Protein AF-A0AAD6UXJ3-F1 (afdb_monomer_lite)

Sequence (107 aa):
MAKKIITEQICEVETQTVVFQQYYASLGGFSHDLTRSSGRSAGYDNSIVSHYGDFYNSDGSLSTYDYGFSGSDIGSSYYVPSSNWDESTSPSSVSSAYQASQAASYY

Radius of gyration: 17.16 Å; chains: 1; bounding box: 41×33×38 Å

Foldseek 3Di:
DLVQCLVPVDDDPVVSVVSVVVVVVVVVVLLCLQLCNVVHHDWAQPLVVVCVVVQADPVRDGDPDDSPDDPVCGCVRTDHDPPPDDPVPCNVVVVVVVVVVVVVVVD

Secondary structure (DSSP, 8-state):
-HHHHHHHH---HHHHHHHHHHHHHHHHHHHHHHTTTTS----EEHHHHTTGGGGB-TTSPBP----S--GGGTTTTEE--SSS--TTTHHHHHHHHHHHHHHHTT-

pLDDT: mean 90.43, std 6.07, range [47.44, 97.56]

Organism: NCBI:txid153505

Structure (mmCIF, N/CA/C/O backbone):
data_AF-A0AAD6UXJ3-F1
#
_entry.id   AF-A0AAD6UXJ3-F1
#
loop_
_atom_site.group_PDB
_atom_site.id
_atom_site.type_symbol
_atom_site.label_atom_id
_atom_site.label_alt_id
_atom_site.label_comp_id
_atom_site.label_asym_id
_atom_site.label_entity_id
_atom_site.label_seq_id
_atom_site.pdbx_PDB_ins_code
_atom_site.Cartn_x
_atom_site.Cartn_y
_atom_site.Cartn_z
_atom_site.occupancy
_atom_site.B_iso_or_equiv
_atom_site.auth_seq_id
_atom_site.auth_comp_id
_atom_site.auth_asym_id
_atom_site.auth_atom_id
_atom_site.pdbx_PDB_model_num
ATOM 1 N N . MET A 1 1 ? -9.313 2.013 2.411 1.00 81.56 1 MET A N 1
ATOM 2 C CA . MET A 1 1 ? -9.270 1.281 3.693 1.00 81.56 1 MET A CA 1
ATOM 3 C C . MET A 1 1 ? -8.687 2.132 4.819 1.00 81.56 1 MET A C 1
ATOM 5 O O . MET A 1 1 ? -9.453 2.475 5.704 1.00 81.56 1 MET A O 1
ATOM 9 N N . ALA A 1 2 ? -7.420 2.567 4.747 1.00 87.75 2 ALA A N 1
ATOM 10 C CA . ALA A 1 2 ? -6.776 3.366 5.806 1.00 87.75 2 ALA A CA 1
ATOM 11 C C . ALA A 1 2 ? -7.611 4.566 6.295 1.00 87.75 2 ALA A C 1
ATOM 13 O O . ALA A 1 2 ? -7.816 4.703 7.491 1.00 87.75 2 ALA A O 1
A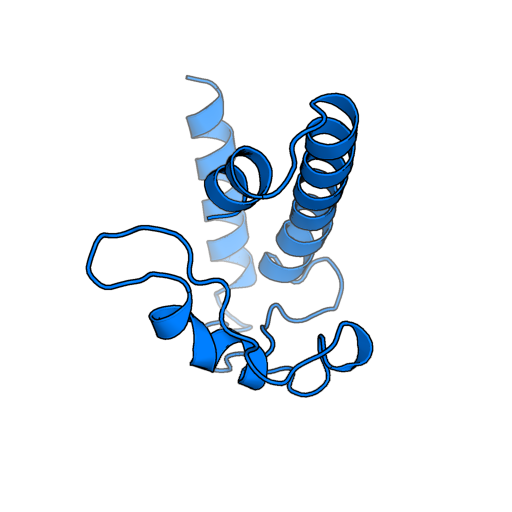TOM 14 N N . LYS A 1 3 ? -8.177 5.369 5.377 1.00 90.56 3 LYS A N 1
ATOM 15 C CA . LYS A 1 3 ? -9.067 6.493 5.733 1.00 90.56 3 LYS A CA 1
ATOM 16 C C . LYS A 1 3 ? -10.225 6.062 6.641 1.00 90.56 3 LYS A C 1
ATOM 18 O O . LYS A 1 3 ? -10.390 6.650 7.692 1.00 90.56 3 LYS A O 1
ATOM 23 N N . LYS A 1 4 ? -10.958 5.009 6.257 1.00 88.62 4 LYS A N 1
ATOM 24 C CA . LYS A 1 4 ? -12.110 4.486 7.006 1.00 88.62 4 LYS A CA 1
ATOM 25 C C . LYS A 1 4 ? -11.703 3.973 8.391 1.00 88.62 4 LYS A C 1
ATOM 27 O O . LYS A 1 4 ? -12.328 4.338 9.372 1.00 88.62 4 LYS A O 1
ATOM 32 N N . ILE A 1 5 ? -10.619 3.193 8.469 1.00 88.69 5 ILE A N 1
ATOM 33 C CA . ILE A 1 5 ? -10.083 2.687 9.745 1.00 88.69 5 ILE A CA 1
ATOM 34 C C . ILE A 1 5 ? -9.706 3.851 10.663 1.00 88.69 5 ILE A C 1
ATOM 36 O O . ILE A 1 5 ? -10.163 3.904 11.795 1.00 88.69 5 ILE A O 1
ATOM 40 N N . ILE A 1 6 ? -8.920 4.808 10.165 1.00 92.19 6 ILE A N 1
ATOM 41 C CA . ILE A 1 6 ? -8.462 5.955 10.958 1.00 92.19 6 ILE A CA 1
ATOM 42 C C . ILE A 1 6 ? -9.654 6.772 11.468 1.00 92.19 6 ILE A C 1
ATOM 44 O O . ILE A 1 6 ? -9.687 7.110 12.644 1.00 92.19 6 ILE A O 1
ATOM 48 N N . THR A 1 7 ? -10.643 7.062 10.621 1.00 91.19 7 THR A N 1
ATOM 49 C CA . THR A 1 7 ? -11.782 7.907 11.011 1.00 91.19 7 THR A CA 1
ATOM 50 C C . THR A 1 7 ? -12.804 7.205 11.902 1.00 91.19 7 THR A C 1
ATOM 52 O O . THR A 1 7 ? -13.501 7.884 12.645 1.00 91.19 7 THR A O 1
ATOM 55 N N . GLU A 1 8 ? -12.941 5.879 11.810 1.00 89.31 8 GLU A N 1
ATOM 56 C CA . GLU A 1 8 ? -13.942 5.122 12.580 1.00 89.31 8 GLU A CA 1
ATOM 57 C C . GLU A 1 8 ? -13.386 4.539 13.886 1.00 89.31 8 GLU A C 1
ATOM 59 O O . GLU A 1 8 ? -14.151 4.341 14.823 1.00 89.31 8 GLU A O 1
ATOM 64 N N . GLN A 1 9 ? -12.082 4.248 13.960 1.00 89.50 9 GLN A N 1
ATOM 65 C CA . GLN A 1 9 ? -11.477 3.543 15.102 1.00 89.50 9 GLN A CA 1
ATOM 66 C C . GLN A 1 9 ? -10.737 4.460 16.081 1.00 89.50 9 GLN A C 1
ATOM 68 O O . GLN A 1 9 ? -10.374 4.025 17.170 1.00 89.50 9 GLN A O 1
ATOM 73 N N . ILE A 1 10 ? -10.481 5.714 15.706 1.00 92.62 10 ILE A N 1
ATOM 74 C CA . ILE A 1 10 ? -9.730 6.664 16.528 1.00 92.62 10 ILE A CA 1
ATOM 75 C C . ILE A 1 10 ? -10.629 7.862 16.808 1.00 92.62 10 ILE A C 1
ATOM 77 O O . ILE A 1 10 ? -11.089 8.516 15.877 1.00 92.62 10 ILE A O 1
ATOM 81 N N . CYS A 1 11 ? -10.871 8.167 18.080 1.00 95.00 11 CYS A N 1
ATOM 82 C CA . CYS A 1 11 ? -11.764 9.257 18.471 1.00 95.00 11 CYS A CA 1
ATOM 83 C C . CYS A 1 11 ? -11.083 10.631 18.379 1.00 95.00 11 CYS A C 1
ATOM 85 O O . CYS A 1 11 ? -11.715 11.609 17.983 1.00 95.00 11 CYS A O 1
ATOM 87 N N . GLU A 1 12 ? -9.800 10.718 18.737 1.00 97.50 12 GLU A N 1
ATOM 88 C CA . GLU A 1 12 ? -9.060 11.978 18.797 1.00 97.50 12 GLU A CA 1
ATOM 89 C C . GLU A 1 12 ? -8.488 12.366 17.429 1.00 97.50 12 GLU A C 1
ATOM 91 O O . GLU A 1 12 ? -7.718 11.621 16.814 1.00 97.50 12 GLU A O 1
ATOM 96 N N . VAL A 1 13 ? -8.813 13.573 16.965 1.00 96.75 13 VAL A N 1
ATOM 97 C CA . VAL A 1 13 ? -8.371 14.091 15.659 1.00 96.75 13 VAL A CA 1
ATOM 98 C C . VAL A 1 13 ? -6.851 14.264 15.580 1.00 96.75 13 VAL A C 1
ATOM 100 O O . VAL A 1 13 ? -6.254 14.088 14.514 1.00 96.75 13 VAL A O 1
ATOM 103 N N . GLU A 1 14 ? -6.194 14.545 16.703 1.00 97.56 14 GLU A N 1
ATOM 104 C CA . GLU A 1 14 ? -4.739 14.611 16.817 1.00 97.56 14 GLU A CA 1
ATOM 105 C C . GLU A 1 14 ? -4.116 13.231 16.581 1.00 97.56 14 GLU A C 1
ATOM 107 O O . GLU A 1 14 ? -3.178 13.101 15.791 1.00 97.56 14 GLU A O 1
ATOM 112 N N . THR A 1 15 ? -4.680 12.182 17.188 1.00 97.12 15 THR A N 1
ATOM 113 C CA . THR A 1 15 ? -4.232 10.796 16.991 1.00 97.12 15 THR A CA 1
ATOM 114 C C . THR A 1 15 ? -4.498 10.341 15.558 1.00 97.12 15 THR A C 1
ATOM 116 O O . THR A 1 15 ? -3.609 9.767 14.926 1.00 97.12 15 THR A O 1
ATOM 119 N N . GLN A 1 16 ? -5.668 10.662 14.995 1.00 96.25 16 GLN A N 1
ATOM 120 C CA . GLN A 1 16 ? -5.965 10.409 13.581 1.00 96.25 16 GLN A CA 1
ATOM 121 C C . GLN A 1 16 ? -4.925 11.061 12.666 1.00 96.25 16 GLN A C 1
ATOM 123 O O . GLN A 1 16 ? -4.434 10.424 11.733 1.00 96.25 16 GLN A O 1
ATOM 128 N N . THR A 1 17 ? -4.559 12.314 12.953 1.00 96.31 17 THR A N 1
ATOM 129 C CA . THR A 1 17 ? -3.554 13.063 12.191 1.00 96.31 17 THR A CA 1
ATOM 130 C C . THR A 1 17 ? -2.200 12.370 12.258 1.00 96.31 17 THR A C 1
ATOM 132 O O . THR A 1 17 ? -1.585 12.136 11.219 1.00 96.31 17 THR A O 1
ATOM 135 N N . VAL A 1 18 ? -1.747 11.987 13.452 1.00 96.88 18 VAL A N 1
ATOM 136 C CA .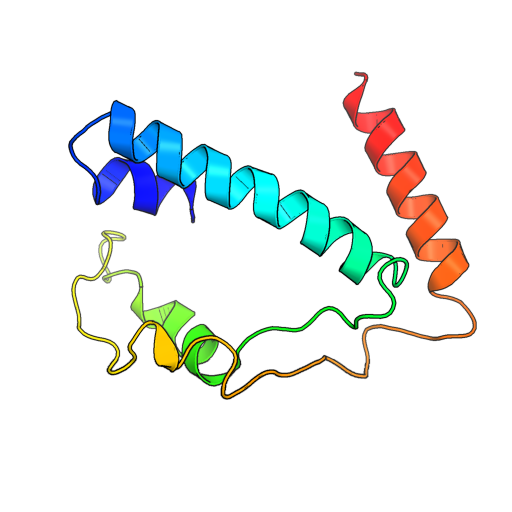 VAL A 1 18 ? -0.471 11.281 13.634 1.00 96.88 18 VAL A CA 1
ATOM 137 C C . VAL A 1 18 ? -0.458 9.959 12.863 1.00 96.88 18 VAL A C 1
ATOM 139 O O . VAL A 1 18 ? 0.467 9.721 12.085 1.00 96.88 18 VAL A O 1
ATOM 142 N N . VAL A 1 19 ? -1.487 9.122 13.018 1.00 94.94 19 VAL A N 1
ATOM 143 C CA . VAL A 1 19 ? -1.566 7.817 12.339 1.00 94.94 19 VAL A CA 1
ATOM 144 C C . VAL A 1 19 ? -1.644 7.989 10.823 1.00 94.94 19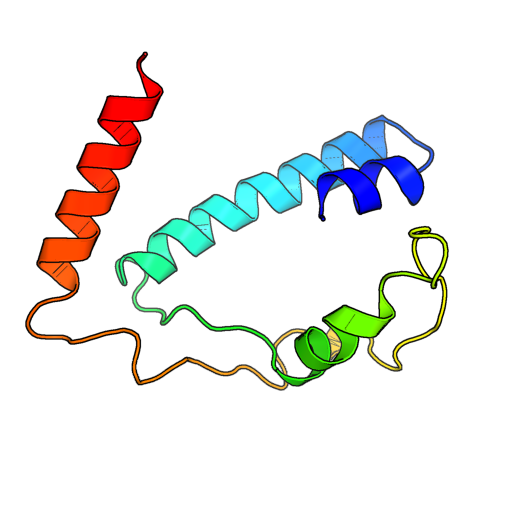 VAL A C 1
ATOM 146 O O . VAL A 1 19 ? -0.962 7.277 10.085 1.00 94.94 19 VAL A O 1
ATOM 149 N N . PHE A 1 20 ? -2.413 8.967 10.338 1.00 95.38 20 PHE A N 1
ATOM 150 C CA . PHE A 1 20 ? -2.487 9.263 8.912 1.00 95.38 20 PHE A CA 1
ATOM 151 C C . PHE A 1 20 ? -1.138 9.708 8.348 1.00 95.38 20 PHE A C 1
ATOM 153 O O . PHE A 1 20 ? -0.744 9.217 7.293 1.00 95.38 20 PHE A O 1
ATOM 160 N N . GLN A 1 21 ? -0.411 10.592 9.037 1.00 95.62 21 GLN A N 1
ATOM 161 C CA . GLN A 1 21 ? 0.904 11.042 8.574 1.00 95.62 21 GLN A CA 1
ATOM 162 C C . GLN A 1 21 ? 1.931 9.907 8.575 1.00 95.62 21 GLN A C 1
ATOM 164 O O . GLN A 1 21 ? 2.717 9.803 7.636 1.00 95.62 21 GLN A O 1
ATOM 169 N N . GLN A 1 22 ? 1.895 9.009 9.564 1.00 92.31 22 GLN A N 1
ATOM 170 C CA . GLN A 1 22 ? 2.751 7.818 9.573 1.00 92.31 22 GLN A CA 1
ATOM 171 C C . GLN A 1 22 ? 2.431 6.871 8.409 1.00 92.31 22 GLN A C 1
ATOM 173 O O . GLN A 1 22 ? 3.343 6.425 7.712 1.00 92.31 22 GLN A O 1
ATOM 178 N N . TYR A 1 23 ? 1.146 6.606 8.153 1.00 92.75 23 TYR A N 1
ATOM 179 C CA . TYR A 1 23 ? 0.713 5.825 6.992 1.00 92.75 23 TYR A CA 1
ATOM 180 C C . TYR A 1 23 ? 1.117 6.500 5.674 1.00 92.75 23 TYR A C 1
ATOM 182 O O . TYR A 1 23 ? 1.635 5.850 4.777 1.00 92.75 23 TYR A O 1
ATOM 190 N N . TYR A 1 24 ? 0.924 7.812 5.548 1.00 93.75 24 TYR A N 1
ATOM 191 C CA . TYR A 1 24 ? 1.293 8.554 4.346 1.00 93.75 24 TYR A CA 1
ATOM 192 C C . TYR A 1 24 ? 2.805 8.514 4.090 1.00 93.75 24 TYR A C 1
ATOM 194 O O . TYR A 1 24 ? 3.234 8.247 2.968 1.00 93.75 24 TYR A O 1
ATOM 202 N N . ALA A 1 25 ? 3.619 8.709 5.129 1.00 91.50 25 ALA A N 1
ATOM 203 C CA . ALA A 1 25 ? 5.071 8.620 5.023 1.00 91.50 25 ALA A CA 1
ATOM 204 C C . ALA A 1 25 ? 5.540 7.214 4.607 1.0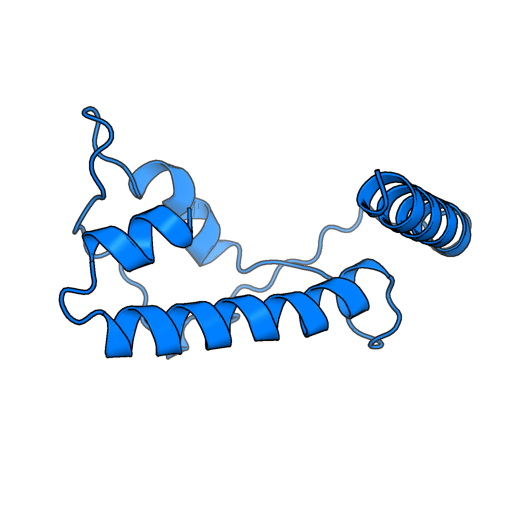0 91.50 25 ALA A C 1
ATOM 206 O O . ALA A 1 25 ? 6.472 7.094 3.808 1.00 91.50 25 ALA A O 1
ATOM 207 N N . SER A 1 26 ? 4.883 6.149 5.085 1.00 88.31 26 SER A N 1
ATOM 208 C CA . SER A 1 26 ? 5.251 4.774 4.719 1.00 88.31 26 SER A CA 1
ATOM 209 C C . SER A 1 26 ? 5.015 4.464 3.234 1.00 88.31 26 SER A C 1
ATOM 211 O O . SER A 1 26 ? 5.777 3.694 2.643 1.00 88.31 26 SER A O 1
ATOM 213 N N . LEU A 1 27 ? 4.049 5.133 2.588 1.00 90.12 27 LEU A N 1
ATOM 214 C CA . LEU A 1 27 ? 3.819 5.014 1.142 1.00 90.12 27 LEU A CA 1
ATOM 215 C C . LEU A 1 27 ? 5.003 5.519 0.306 1.00 90.12 27 LEU A C 1
ATOM 217 O O . LEU A 1 27 ? 5.229 5.008 -0.790 1.00 90.12 27 LEU A O 1
ATOM 221 N N . GLY A 1 28 ? 5.785 6.478 0.813 1.00 86.50 28 GLY A N 1
ATOM 222 C CA . GLY A 1 28 ? 7.001 6.942 0.140 1.00 86.50 28 GLY A CA 1
ATOM 223 C C . GLY A 1 28 ? 8.030 5.820 -0.012 1.00 86.50 28 GLY A C 1
ATOM 224 O O . GLY A 1 28 ? 8.532 5.582 -1.108 1.00 86.50 28 GLY A O 1
ATOM 225 N N . GLY A 1 29 ? 8.275 5.063 1.064 1.00 87.75 29 GLY A N 1
ATOM 226 C CA . GLY A 1 29 ? 9.133 3.874 1.022 1.00 87.75 29 GLY A CA 1
ATOM 227 C C . GLY A 1 29 ? 8.599 2.815 0.056 1.00 87.75 29 GLY A C 1
ATOM 228 O O . GLY A 1 29 ? 9.340 2.316 -0.789 1.00 87.75 29 GLY A O 1
ATOM 229 N N . PHE A 1 30 ? 7.291 2.558 0.103 1.00 90.75 30 PHE A N 1
ATOM 230 C CA . PHE A 1 30 ? 6.646 1.606 -0.799 1.00 90.75 30 PHE A CA 1
ATOM 231 C C . PHE A 1 30 ? 6.775 1.997 -2.281 1.00 90.75 30 PHE A C 1
ATOM 233 O O . PHE A 1 30 ? 7.014 1.135 -3.126 1.00 90.75 30 PHE A O 1
ATOM 240 N N . SER A 1 31 ? 6.698 3.290 -2.616 1.00 89.75 31 SER A N 1
ATOM 241 C CA . SER A 1 31 ? 6.932 3.764 -3.987 1.00 89.75 31 SER A CA 1
ATOM 242 C C . SER A 1 31 ? 8.329 3.399 -4.496 1.00 89.75 31 SER A C 1
ATOM 244 O O . SER A 1 31 ? 8.478 3.072 -5.672 1.00 89.75 31 SER A O 1
ATOM 246 N N . HIS A 1 32 ? 9.350 3.444 -3.637 1.00 90.19 32 HIS A N 1
ATOM 247 C CA . HIS A 1 32 ? 10.710 3.049 -4.010 1.00 90.19 32 HIS A CA 1
ATOM 248 C C . HIS A 1 32 ? 10.854 1.535 -4.196 1.00 90.19 32 HIS A C 1
ATOM 250 O O . HIS A 1 32 ? 11.607 1.101 -5.071 1.00 90.19 32 HIS A O 1
ATOM 256 N N . ASP A 1 33 ? 10.116 0.743 -3.416 1.00 91.62 33 ASP A N 1
ATOM 257 C CA . ASP A 1 33 ? 10.082 -0.718 -3.534 1.00 91.62 33 ASP A CA 1
ATOM 258 C C . ASP A 1 33 ? 9.388 -1.159 -4.834 1.00 91.62 33 ASP A C 1
ATOM 260 O O . ASP A 1 33 ? 9.861 -2.071 -5.514 1.00 91.62 33 ASP A O 1
ATOM 264 N N . LEU A 1 34 ? 8.304 -0.479 -5.231 1.00 90.81 34 LEU A N 1
ATOM 265 C CA . LEU A 1 34 ? 7.603 -0.731 -6.497 1.00 90.81 34 LEU A CA 1
ATOM 266 C C . LEU A 1 34 ? 8.493 -0.492 -7.722 1.00 90.81 34 LEU A C 1
ATOM 268 O O . LEU A 1 34 ? 8.418 -1.242 -8.691 1.00 90.81 34 LEU A O 1
ATOM 272 N N . THR A 1 35 ? 9.353 0.528 -7.681 1.00 90.75 35 THR A N 1
ATOM 273 C CA . THR A 1 35 ? 10.309 0.821 -8.762 1.00 90.75 35 THR A CA 1
ATOM 274 C C . THR A 1 35 ? 11.606 0.013 -8.662 1.00 90.75 35 THR A C 1
ATOM 276 O O . THR A 1 35 ? 12.498 0.208 -9.486 1.00 90.75 35 THR A O 1
ATOM 279 N N . ARG A 1 36 ? 11.743 -0.860 -7.649 1.00 90.00 36 ARG A N 1
ATOM 280 C CA . ARG A 1 36 ? 12.980 -1.584 -7.285 1.00 90.00 36 ARG A CA 1
ATOM 281 C C . ARG A 1 36 ? 14.194 -0.675 -7.027 1.00 90.00 36 ARG A C 1
ATOM 283 O O . ARG A 1 36 ? 15.330 -1.138 -7.013 1.00 90.00 36 ARG A O 1
ATOM 290 N N . SER A 1 37 ? 13.964 0.612 -6.762 1.00 88.94 37 SER A N 1
ATOM 291 C CA . SER A 1 37 ? 15.018 1.603 -6.485 1.00 88.94 37 SER A CA 1
ATOM 292 C C . SER A 1 37 ? 15.600 1.510 -5.070 1.00 88.94 37 SER A C 1
ATOM 294 O O . SER A 1 37 ? 16.731 1.928 -4.841 1.00 88.94 37 SER A O 1
ATOM 296 N N . SER A 1 38 ? 14.859 0.931 -4.122 1.00 89.44 38 SER A N 1
ATOM 297 C CA . SER A 1 38 ? 15.297 0.727 -2.733 1.00 89.44 38 SER A CA 1
ATOM 298 C C . SER A 1 38 ? 16.227 -0.478 -2.537 1.00 89.44 38 SER A C 1
ATOM 300 O O . SER A 1 38 ? 16.747 -0.679 -1.439 1.00 89.44 38 SER A O 1
ATOM 302 N N . GLY A 1 39 ? 16.391 -1.323 -3.563 1.00 86.06 39 GLY A N 1
ATOM 303 C CA . GLY A 1 39 ? 17.021 -2.643 -3.443 1.00 86.06 39 GLY A CA 1
ATOM 304 C C . GLY A 1 39 ? 16.136 -3.701 -2.771 1.00 86.06 39 GLY A C 1
ATOM 305 O O . GLY A 1 39 ? 16.588 -4.824 -2.560 1.00 86.06 39 GLY A O 1
ATOM 306 N N . ARG A 1 40 ? 14.881 -3.370 -2.440 1.00 87.88 40 ARG A N 1
ATOM 307 C CA . ARG A 1 40 ? 13.887 -4.306 -1.899 1.00 87.88 40 ARG A CA 1
ATOM 308 C C . ARG A 1 4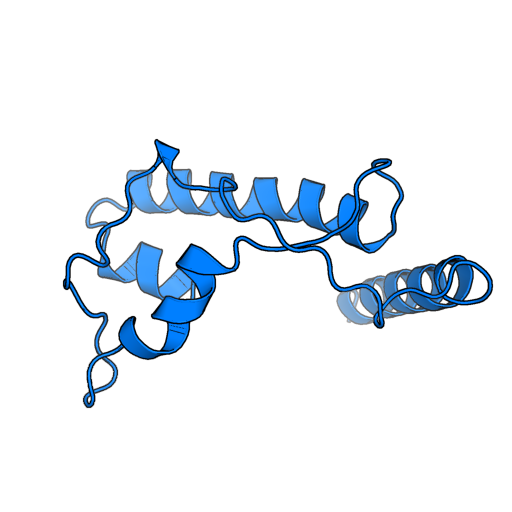0 ? 12.874 -4.686 -2.970 1.00 87.88 40 ARG A C 1
ATOM 310 O O . ARG A 1 40 ? 12.644 -3.953 -3.932 1.00 87.88 40 ARG A O 1
ATOM 317 N N . SER A 1 41 ? 12.246 -5.838 -2.781 1.00 88.88 41 SER A N 1
ATOM 318 C CA . SER A 1 41 ? 11.129 -6.288 -3.603 1.00 88.88 41 SER A CA 1
ATOM 319 C C . SER A 1 41 ? 9.817 -6.003 -2.889 1.00 88.88 41 SER A C 1
ATOM 321 O O . SER A 1 41 ? 9.644 -6.429 -1.752 1.00 88.88 41 SER A O 1
ATOM 323 N N . ALA A 1 42 ? 8.893 -5.321 -3.566 1.00 90.88 42 ALA A N 1
ATOM 324 C CA . ALA A 1 42 ? 7.555 -5.096 -3.036 1.00 90.88 42 ALA A CA 1
ATOM 325 C C . ALA A 1 42 ? 6.800 -6.425 -2.853 1.00 90.88 42 ALA A C 1
ATOM 327 O O . ALA A 1 42 ? 6.646 -7.212 -3.790 1.00 90.88 42 ALA A O 1
ATOM 328 N N . GLY A 1 43 ? 6.308 -6.640 -1.640 1.00 91.81 43 GLY A N 1
ATOM 329 C CA . GLY A 1 43 ? 5.552 -7.805 -1.208 1.00 91.81 43 GLY A CA 1
ATOM 330 C C . GLY A 1 43 ? 4.595 -7.448 -0.074 1.00 91.81 43 GLY A C 1
ATOM 331 O O . GLY A 1 43 ? 4.470 -6.283 0.311 1.00 91.81 43 GLY A O 1
ATOM 332 N N . TYR A 1 44 ? 3.906 -8.451 0.453 1.00 92.38 44 TYR A N 1
ATOM 333 C CA . TYR A 1 44 ? 2.922 -8.294 1.521 1.00 92.38 44 TYR A CA 1
ATOM 334 C C . TYR A 1 44 ? 2.977 -9.472 2.489 1.00 92.38 44 TYR A C 1
ATOM 336 O O . TYR A 1 44 ? 3.464 -10.546 2.146 1.00 92.38 44 TYR A O 1
ATOM 344 N N . ASP A 1 45 ? 2.462 -9.283 3.700 1.00 94.25 45 ASP A N 1
ATOM 345 C CA . ASP A 1 45 ? 2.308 -10.387 4.641 1.00 94.25 45 ASP A CA 1
ATOM 346 C C . ASP A 1 45 ? 1.082 -11.228 4.264 1.00 94.25 45 ASP A C 1
ATOM 348 O O . ASP A 1 45 ? -0.058 -10.767 4.364 1.00 94.25 45 ASP A O 1
ATOM 352 N N . ASN A 1 46 ? 1.310 -12.453 3.793 1.00 94.00 46 ASN A N 1
ATOM 353 C CA . ASN A 1 46 ? 0.232 -13.308 3.305 1.00 94.00 46 ASN A CA 1
ATOM 354 C C . ASN A 1 46 ? -0.690 -13.804 4.430 1.00 94.00 46 ASN A C 1
ATOM 356 O O . ASN A 1 46 ? -1.866 -14.045 4.169 1.00 94.00 46 ASN A O 1
ATOM 360 N N . SER A 1 47 ? -0.183 -13.931 5.661 1.00 92.62 47 SER A N 1
ATOM 361 C CA . SER A 1 47 ? -0.976 -14.377 6.814 1.00 92.62 47 SER A CA 1
ATOM 362 C C . SER A 1 47 ? -1.956 -13.305 7.294 1.00 92.62 47 SER A C 1
ATOM 364 O O . SER A 1 47 ? -3.075 -13.608 7.693 1.00 92.62 47 SER A O 1
ATOM 366 N N . ILE A 1 48 ? -1.579 -12.031 7.177 1.00 91.44 48 ILE A N 1
ATOM 367 C CA . ILE A 1 48 ? -2.467 -10.911 7.508 1.00 91.44 48 ILE A CA 1
ATOM 368 C C . ILE A 1 48 ? -3.452 -10.660 6.364 1.00 91.44 48 ILE A C 1
ATOM 370 O O . ILE A 1 48 ? -4.648 -10.480 6.594 1.00 91.44 48 ILE A O 1
ATOM 374 N N . VAL A 1 49 ? -2.974 -10.670 5.114 1.00 91.62 49 VAL A N 1
ATOM 375 C CA . VAL A 1 49 ? -3.822 -10.407 3.938 1.00 91.62 49 VAL A CA 1
ATOM 376 C C . VAL A 1 49 ? -4.917 -11.463 3.765 1.00 91.62 49 VAL A C 1
ATOM 378 O O . VAL A 1 49 ? -5.986 -11.125 3.256 1.00 91.62 49 VAL A O 1
ATOM 381 N N . SER A 1 50 ? -4.732 -12.702 4.236 1.00 91.19 50 SER A N 1
ATOM 382 C CA . SER A 1 50 ? -5.804 -13.708 4.202 1.00 91.19 50 SER A CA 1
ATOM 383 C C . SER A 1 50 ? -7.056 -13.318 4.995 1.00 91.19 50 SER A C 1
ATOM 385 O O . SER A 1 50 ? -8.130 -13.816 4.672 1.00 91.19 50 SER A O 1
ATOM 387 N N . HIS A 1 51 ? -6.958 -12.388 5.951 1.00 91.25 51 HIS A N 1
ATOM 388 C CA . HIS A 1 51 ? -8.103 -11.861 6.706 1.00 91.25 51 HIS A CA 1
ATOM 389 C C . HIS A 1 51 ? -8.817 -10.687 6.024 1.00 91.25 51 HIS A C 1
ATOM 391 O O . HIS A 1 51 ? -9.781 -10.159 6.570 1.00 91.25 51 HIS A O 1
ATOM 397 N N . TYR A 1 52 ? -8.387 -10.253 4.833 1.00 87.88 52 TYR A N 1
ATOM 398 C CA . TYR A 1 52 ? -8.937 -9.058 4.179 1.00 87.88 52 TYR A CA 1
ATOM 399 C C . TYR A 1 52 ? -10.466 -9.100 4.015 1.00 87.88 52 TYR A C 1
ATOM 401 O O . TYR A 1 52 ? -11.132 -8.073 4.154 1.00 87.88 52 TYR A O 1
ATOM 409 N N . GLY A 1 53 ? -11.026 -10.282 3.734 1.00 88.06 53 GLY A N 1
ATOM 410 C CA . GLY A 1 53 ? -12.474 -10.480 3.621 1.00 88.06 53 GLY A CA 1
ATOM 411 C C . GLY A 1 53 ? -13.225 -10.340 4.949 1.00 88.06 53 GLY A C 1
ATOM 412 O O . GLY A 1 53 ? -14.391 -9.957 4.939 1.00 88.06 53 GLY A O 1
ATOM 413 N N . ASP A 1 54 ? -12.548 -10.575 6.072 1.00 90.56 54 ASP A N 1
ATOM 414 C CA . ASP A 1 54 ? -13.133 -10.595 7.417 1.00 90.56 54 ASP A CA 1
ATOM 415 C C . ASP A 1 54 ? -13.142 -9.207 8.078 1.00 90.56 54 ASP A C 1
ATOM 417 O O . ASP A 1 54 ? -13.751 -9.018 9.129 1.00 90.56 54 ASP A O 1
ATOM 421 N N . PHE A 1 55 ? -12.485 -8.214 7.464 1.00 87.88 55 PHE A N 1
ATOM 422 C CA . PHE A 1 55 ? -12.395 -6.850 8.000 1.00 87.88 55 PHE A CA 1
ATOM 423 C C . PHE A 1 55 ? -13.730 -6.107 8.006 1.00 87.88 55 PHE A C 1
ATOM 425 O O . PHE A 1 55 ? -13.863 -5.094 8.699 1.00 87.88 55 PHE A O 1
ATOM 432 N N . TYR A 1 56 ? -14.711 -6.587 7.241 1.00 88.94 56 TYR A N 1
ATOM 433 C CA . TYR A 1 56 ? -16.031 -5.987 7.153 1.00 88.94 56 TYR A CA 1
ATOM 434 C C . TYR A 1 56 ? -17.116 -6.997 7.494 1.00 88.94 56 TYR A C 1
ATOM 436 O O . TYR A 1 56 ? -17.150 -8.108 6.971 1.00 88.94 56 TYR A O 1
ATOM 444 N N . ASN A 1 57 ? -18.054 -6.567 8.329 1.00 89.69 57 ASN A N 1
ATOM 445 C CA . ASN A 1 57 ? -19.288 -7.299 8.554 1.00 89.69 57 ASN A CA 1
ATOM 446 C C . ASN A 1 57 ? -20.167 -7.256 7.293 1.00 89.69 57 ASN A C 1
ATOM 448 O O . ASN A 1 57 ? -19.982 -6.426 6.399 1.00 89.69 57 ASN A O 1
ATOM 452 N N . SER A 1 58 ? -21.188 -8.115 7.243 1.00 90.44 58 SER A N 1
ATOM 453 C CA . SER A 1 58 ? -22.143 -8.159 6.121 1.00 90.44 58 SER A CA 1
ATOM 454 C C . SER A 1 58 ? -22.896 -6.840 5.865 1.00 90.44 58 SER A C 1
ATOM 456 O O . SER A 1 58 ? -23.387 -6.622 4.761 1.00 90.44 58 SER A O 1
ATOM 458 N N . ASP A 1 59 ? -22.957 -5.949 6.858 1.00 90.62 59 ASP A N 1
ATOM 459 C CA . ASP A 1 59 ? -23.551 -4.610 6.766 1.00 90.62 59 ASP A CA 1
ATOM 460 C C . ASP A 1 59 ? -22.556 -3.525 6.296 1.00 90.62 59 ASP A C 1
ATOM 462 O O . ASP A 1 59 ? -22.912 -2.352 6.176 1.00 90.62 59 ASP A O 1
ATOM 466 N N . GLY A 1 60 ? -21.304 -3.903 6.024 1.00 86.25 60 GLY A N 1
ATOM 467 C CA . GLY A 1 60 ? -20.230 -3.010 5.599 1.00 86.25 60 GLY A CA 1
ATOM 468 C C . GLY A 1 60 ? -19.544 -2.241 6.732 1.00 86.25 60 GLY A C 1
ATOM 469 O O . GLY A 1 60 ? -18.633 -1.455 6.445 1.00 86.25 60 GLY A O 1
ATOM 470 N N . SER A 1 61 ? -19.929 -2.434 7.996 1.00 88.81 61 SER A N 1
ATOM 471 C CA . SER A 1 61 ? -19.202 -1.898 9.156 1.00 88.81 61 SER A CA 1
ATOM 472 C C . SER A 1 61 ? -17.861 -2.615 9.356 1.00 88.81 61 SER A C 1
ATOM 474 O O . SER A 1 61 ? -17.675 -3.736 8.879 1.00 88.81 61 SER A O 1
ATOM 476 N N . LEU A 1 62 ? -16.900 -1.963 10.019 1.00 90.19 62 LEU A N 1
ATOM 477 C CA . LEU A 1 62 ? -15.635 -2.607 10.387 1.00 90.19 62 LEU A CA 1
ATOM 478 C C . LEU A 1 62 ? -15.877 -3.697 11.438 1.00 90.19 62 LEU A C 1
ATOM 480 O O . LEU A 1 62 ? -16.568 -3.473 12.432 1.00 90.19 62 LEU A O 1
ATOM 484 N N . SER A 1 63 ? -15.280 -4.865 11.225 1.00 89.56 63 SER A N 1
ATOM 485 C CA . SER A 1 63 ? -15.285 -5.950 12.202 1.00 89.56 63 SER A CA 1
ATOM 486 C C . SER A 1 63 ? -14.293 -5.658 13.332 1.00 89.56 63 SER A C 1
ATOM 488 O O . SER A 1 63 ? -13.149 -5.270 13.088 1.00 89.56 63 SER A O 1
ATOM 490 N N . THR A 1 64 ? -14.731 -5.868 14.576 1.00 87.06 64 THR A N 1
ATOM 491 C CA . THR A 1 64 ? -13.900 -5.783 15.791 1.00 87.06 64 THR A CA 1
ATOM 492 C C . THR A 1 64 ? -13.405 -7.158 16.247 1.00 87.06 64 THR A C 1
ATOM 494 O O . THR A 1 64 ? -13.030 -7.327 17.407 1.00 87.06 64 THR A O 1
ATOM 497 N N . TYR A 1 65 ? -13.495 -8.165 15.376 1.00 89.00 65 TYR A N 1
ATOM 498 C CA . TYR A 1 65 ? -13.042 -9.517 15.670 1.00 89.00 65 TYR A CA 1
ATOM 499 C C . TYR A 1 65 ? -11.518 -9.553 15.831 1.00 89.00 65 TYR A C 1
ATOM 501 O O . TYR A 1 65 ? -10.790 -8.890 15.094 1.00 89.00 65 TYR A O 1
ATOM 509 N N . ASP A 1 66 ? -11.041 -10.337 16.795 1.00 88.81 66 ASP A N 1
ATOM 510 C CA . ASP A 1 66 ? -9.615 -10.601 16.951 1.00 88.81 66 ASP A CA 1
ATOM 511 C C . ASP A 1 66 ? -9.168 -11.623 15.898 1.00 88.81 66 ASP A C 1
ATOM 513 O O . ASP A 1 66 ? -9.513 -12.802 15.964 1.00 88.81 66 ASP A O 1
ATOM 517 N N . TYR A 1 67 ? -8.393 -11.161 14.918 1.00 88.75 67 TYR A N 1
ATOM 518 C CA . TYR A 1 67 ? -7.873 -11.990 13.829 1.00 88.75 67 TYR A CA 1
ATOM 519 C C . TYR A 1 67 ? -6.717 -12.908 14.260 1.00 88.75 67 TYR A C 1
ATOM 521 O O . TYR A 1 67 ? -6.188 -13.647 13.434 1.00 88.75 67 TYR A O 1
ATOM 529 N N . GLY A 1 68 ? -6.319 -12.885 15.537 1.00 90.44 68 GLY A N 1
ATOM 530 C CA . GLY A 1 68 ? -5.320 -13.795 16.090 1.00 90.44 68 GLY A CA 1
ATOM 531 C C . GLY A 1 68 ? -3.878 -13.431 15.742 1.00 90.44 68 GLY A C 1
ATOM 532 O O . GLY A 1 68 ? -3.005 -14.292 15.832 1.00 90.44 68 GLY A O 1
ATOM 533 N N . PHE A 1 69 ? -3.621 -12.176 15.356 1.00 90.94 69 PHE A N 1
ATOM 534 C CA . PHE A 1 69 ? -2.276 -11.651 15.134 1.00 90.94 69 PHE A CA 1
ATOM 535 C C . PHE A 1 69 ? -2.014 -10.399 15.972 1.00 90.94 69 PHE A C 1
ATOM 537 O O . PHE A 1 69 ? -2.902 -9.612 16.299 1.00 90.94 69 PHE A O 1
ATOM 544 N N . SER A 1 70 ? -0.748 -10.204 16.297 1.00 90.81 70 SER A N 1
ATOM 545 C CA . SER A 1 70 ? -0.204 -9.085 17.050 1.00 90.81 70 SER A CA 1
ATOM 546 C C . SER A 1 70 ? 0.724 -8.242 16.174 1.00 90.81 70 SER A C 1
ATOM 548 O O . SER A 1 70 ? 1.106 -8.626 15.068 1.00 90.81 70 SER A O 1
ATOM 550 N N . GLY A 1 71 ? 1.152 -7.084 16.683 1.00 86.38 71 GLY A N 1
ATOM 551 C CA . GLY A 1 71 ? 2.106 -6.232 15.967 1.00 86.38 71 GLY A CA 1
ATOM 552 C C . GLY A 1 71 ? 3.443 -6.918 15.659 1.00 86.38 71 GLY A C 1
ATOM 553 O O . GLY A 1 71 ? 4.072 -6.585 14.658 1.00 86.38 71 GLY A O 1
ATOM 554 N N . SER A 1 72 ? 3.867 -7.892 16.472 1.00 92.38 72 SER A N 1
ATOM 555 C CA . SER A 1 72 ? 5.093 -8.665 16.224 1.00 92.38 72 SER A CA 1
ATOM 556 C C . SER A 1 72 ? 4.971 -9.675 15.085 1.00 92.38 72 SER A C 1
ATOM 558 O O . SER A 1 72 ? 5.997 -10.116 14.575 1.00 92.38 72 SER A O 1
ATOM 560 N N . ASP A 1 73 ? 3.752 -10.016 14.666 1.00 91.56 73 ASP A N 1
ATOM 561 C CA . ASP A 1 73 ? 3.524 -10.952 13.561 1.00 91.56 73 ASP A CA 1
ATOM 562 C C . ASP A 1 73 ? 3.630 -10.262 12.192 1.00 91.56 73 ASP A C 1
ATOM 564 O O . ASP A 1 73 ? 3.764 -10.931 11.166 1.00 91.56 73 ASP A O 1
ATOM 568 N N . ILE A 1 74 ? 3.621 -8.924 12.158 1.00 89.56 74 ILE A N 1
ATOM 569 C CA . ILE A 1 74 ? 3.693 -8.136 10.924 1.00 89.56 74 ILE A CA 1
ATOM 570 C C . ILE A 1 74 ? 5.015 -8.398 10.195 1.00 89.56 74 ILE A C 1
ATOM 572 O O . ILE A 1 74 ? 6.094 -8.054 10.676 1.00 89.56 74 ILE A O 1
ATOM 576 N N . GLY A 1 75 ? 4.914 -8.950 8.985 1.00 90.25 75 GLY A N 1
ATOM 577 C CA . GLY A 1 75 ? 6.055 -9.256 8.124 1.00 90.25 75 GLY A CA 1
ATOM 578 C C . GLY A 1 75 ? 6.664 -10.635 8.378 1.00 90.25 75 GLY A C 1
ATOM 579 O O . GLY A 1 75 ? 7.604 -11.008 7.677 1.00 90.25 75 GLY A O 1
ATOM 580 N N . SER A 1 76 ? 6.133 -11.405 9.332 1.00 92.94 76 SER A N 1
ATOM 581 C CA . SER A 1 76 ? 6.581 -12.775 9.608 1.00 92.94 76 SER A CA 1
ATOM 582 C C . SER A 1 76 ? 6.316 -13.722 8.434 1.00 92.94 76 SER A C 1
ATOM 584 O O . SER A 1 76 ? 7.089 -14.654 8.209 1.00 92.94 76 SER A O 1
ATOM 586 N N . SER A 1 77 ? 5.271 -13.452 7.646 1.00 94.25 77 SER A N 1
ATOM 587 C CA . SER A 1 77 ? 4.872 -14.253 6.485 1.00 94.25 77 SER A CA 1
ATOM 588 C C . SER A 1 77 ? 4.962 -13.441 5.191 1.00 94.25 77 SER A C 1
ATOM 590 O O . SER A 1 77 ? 4.018 -13.395 4.396 1.00 94.25 77 SER A O 1
ATOM 592 N N . TYR A 1 78 ? 6.096 -12.764 4.983 1.00 93.31 78 TYR A N 1
ATOM 593 C CA . TYR A 1 78 ? 6.315 -11.901 3.822 1.00 93.31 78 TYR A CA 1
ATOM 594 C C . TYR A 1 78 ? 6.397 -12.692 2.510 1.00 93.31 78 TYR A C 1
ATOM 596 O O . TYR A 1 78 ? 7.260 -13.550 2.324 1.00 93.31 78 TYR A O 1
ATOM 604 N N . TYR A 1 79 ? 5.517 -12.357 1.572 1.00 94.06 79 TYR A N 1
ATOM 605 C CA . TYR A 1 79 ? 5.446 -12.931 0.238 1.00 94.06 79 TYR A CA 1
ATOM 606 C C . TYR A 1 79 ? 5.716 -11.862 -0.823 1.00 94.06 79 TYR A C 1
ATOM 608 O O . TYR A 1 79 ? 5.073 -10.811 -0.852 1.00 94.06 79 TYR A O 1
ATOM 616 N N . VAL A 1 80 ? 6.648 -12.161 -1.728 1.00 92.81 80 VAL A N 1
ATOM 617 C CA . VAL A 1 80 ? 6.950 -11.345 -2.908 1.00 92.81 80 VAL A CA 1
ATOM 618 C C . VAL A 1 80 ? 6.385 -12.059 -4.137 1.00 92.81 80 VAL A C 1
ATOM 620 O O . VAL A 1 80 ? 6.825 -13.174 -4.432 1.00 92.81 80 VAL A O 1
ATOM 623 N N . PRO A 1 81 ? 5.446 -11.446 -4.879 1.00 91.12 81 PRO A N 1
ATOM 624 C CA . PRO A 1 81 ? 4.978 -12.016 -6.134 1.00 91.12 81 PRO A CA 1
ATOM 625 C C . PRO A 1 81 ? 6.136 -12.143 -7.131 1.00 91.12 81 PRO A C 1
ATOM 627 O O . PRO A 1 81 ? 6.913 -11.210 -7.319 1.00 91.12 81 PRO A O 1
ATOM 630 N N . SER A 1 82 ? 6.261 -13.304 -7.772 1.00 84.62 82 SER A N 1
ATOM 631 C CA . SER A 1 82 ? 7.347 -13.584 -8.722 1.00 84.62 82 SER A CA 1
ATOM 632 C C . SER A 1 82 ? 6.972 -13.325 -10.182 1.00 84.62 82 SER A C 1
ATOM 634 O O . SER A 1 82 ? 7.851 -13.213 -11.027 1.00 84.62 82 SER A O 1
ATOM 636 N N . SER A 1 83 ? 5.679 -13.227 -10.497 1.00 88.56 83 SER A N 1
ATOM 637 C CA . SER A 1 83 ? 5.167 -13.082 -11.867 1.00 88.56 83 SER A CA 1
ATOM 638 C C . SER A 1 83 ? 4.917 -11.636 -12.300 1.00 88.56 83 SER A C 1
ATOM 640 O O . SER A 1 83 ? 4.606 -11.397 -13.463 1.00 88.56 83 SER A O 1
ATOM 642 N N . ASN A 1 84 ? 5.012 -10.670 -11.382 1.00 89.62 84 ASN A N 1
ATOM 643 C CA . ASN A 1 84 ? 4.662 -9.268 -11.632 1.00 89.62 84 ASN A CA 1
ATOM 644 C C . ASN A 1 84 ? 5.870 -8.380 -11.979 1.00 89.62 84 ASN A C 1
ATOM 646 O O . ASN A 1 84 ? 5.709 -7.166 -12.093 1.00 89.62 84 ASN A O 1
ATOM 650 N N . TRP A 1 85 ? 7.060 -8.968 -12.111 1.00 91.94 85 TRP A N 1
ATOM 651 C CA . TRP A 1 85 ? 8.286 -8.261 -12.455 1.00 91.94 85 TRP A CA 1
ATOM 652 C C . TRP A 1 85 ? 9.132 -9.091 -13.420 1.00 91.94 85 TRP A C 1
ATOM 654 O O . TRP A 1 85 ? 9.495 -10.228 -13.133 1.00 91.94 85 TRP A O 1
ATOM 664 N N . ASP A 1 86 ? 9.463 -8.489 -14.553 1.00 92.88 86 ASP A N 1
ATOM 665 C CA . ASP A 1 86 ? 10.409 -8.994 -15.543 1.00 92.88 86 ASP A CA 1
ATOM 666 C C . ASP A 1 86 ? 11.625 -8.066 -15.561 1.00 92.88 86 ASP A C 1
ATOM 668 O O . ASP A 1 86 ? 11.519 -6.902 -15.947 1.00 92.88 86 ASP A O 1
ATOM 672 N N . GLU A 1 87 ? 12.786 -8.588 -15.168 1.00 91.50 87 GLU A N 1
ATOM 673 C CA . GLU A 1 87 ? 14.033 -7.820 -15.063 1.00 91.50 87 GLU A CA 1
ATOM 674 C C . GLU A 1 87 ? 14.473 -7.180 -16.390 1.00 91.50 87 GLU A C 1
ATOM 676 O O . GLU A 1 87 ? 15.207 -6.192 -16.386 1.00 91.50 87 GLU A O 1
ATOM 681 N N . SER A 1 88 ? 14.024 -7.709 -17.531 1.00 94.31 88 SER A N 1
ATOM 682 C CA . SER A 1 88 ? 14.388 -7.193 -18.853 1.00 94.31 88 SER A CA 1
ATOM 683 C C . SER A 1 88 ? 13.516 -6.023 -19.317 1.00 94.31 88 SER A C 1
ATOM 685 O O . SER A 1 88 ? 14.000 -5.138 -20.025 1.00 94.31 88 SER A O 1
ATOM 687 N N . THR A 1 89 ? 12.242 -5.989 -18.915 1.00 95.38 89 THR A N 1
ATOM 688 C CA . THR A 1 89 ? 11.251 -5.033 -19.442 1.00 95.38 89 THR A CA 1
ATOM 689 C C . THR A 1 89 ? 10.652 -4.119 -18.375 1.00 95.38 89 THR A C 1
ATOM 691 O O . THR A 1 89 ? 10.416 -2.940 -18.643 1.00 95.38 89 THR A O 1
ATOM 694 N N . SER A 1 90 ? 10.463 -4.612 -17.150 1.00 94.69 90 SER A N 1
ATOM 695 C CA . SER A 1 90 ? 9.783 -3.884 -16.072 1.00 94.69 90 SER A CA 1
ATOM 696 C C . SER A 1 90 ? 10.479 -2.592 -15.641 1.00 94.69 90 SER A C 1
ATOM 698 O O . SER A 1 90 ? 9.766 -1.610 -15.425 1.00 94.69 90 SER A O 1
ATOM 700 N N . PRO A 1 91 ? 11.826 -2.501 -15.568 1.00 93.38 91 PRO A N 1
ATOM 701 C CA . PRO A 1 91 ? 12.479 -1.249 -15.189 1.00 93.38 91 PRO A CA 1
ATOM 702 C C . PRO A 1 91 ? 12.081 -0.062 -16.079 1.00 93.38 91 PRO A C 1
ATOM 704 O O . PRO A 1 91 ? 11.799 1.030 -15.579 1.00 93.38 91 PRO A O 1
ATOM 707 N N . SER A 1 92 ? 12.020 -0.266 -17.400 1.00 94.69 92 SER A N 1
ATOM 708 C CA . SER A 1 92 ? 11.670 0.801 -18.341 1.00 94.69 92 SER A CA 1
ATOM 709 C C . SER A 1 92 ? 10.171 1.103 -18.315 1.00 94.69 92 SER A C 1
ATOM 711 O O . SER A 1 92 ? 9.793 2.269 -18.188 1.00 94.69 92 SER A O 1
ATOM 713 N N . SER A 1 93 ? 9.314 0.077 -18.343 1.00 95.62 93 SER A N 1
ATOM 714 C CA . SER A 1 93 ? 7.859 0.267 -18.352 1.00 95.62 93 SER A CA 1
ATOM 715 C C . SER A 1 93 ? 7.337 0.895 -17.058 1.00 95.62 93 SER A C 1
ATOM 717 O O . SER A 1 93 ? 6.454 1.752 -17.110 1.00 95.62 93 SER A O 1
ATOM 719 N N . VAL A 1 94 ? 7.898 0.532 -15.900 1.00 94.50 94 VAL A N 1
ATOM 720 C CA . VAL A 1 94 ? 7.534 1.130 -14.605 1.00 94.50 94 VAL A CA 1
ATOM 721 C C . VAL A 1 94 ? 7.990 2.585 -14.524 1.00 94.50 94 VAL A C 1
ATOM 723 O O . VAL A 1 94 ? 7.226 3.432 -14.063 1.00 94.50 94 VAL A O 1
ATOM 726 N N . SER A 1 95 ? 9.181 2.912 -15.034 1.00 91.69 95 SER A N 1
ATOM 727 C CA . SER A 1 95 ? 9.648 4.303 -15.122 1.00 91.69 95 SER A CA 1
ATOM 728 C C . SER A 1 95 ? 8.721 5.162 -15.992 1.00 91.69 95 SER A C 1
ATOM 730 O O . SER A 1 95 ? 8.308 6.249 -15.580 1.00 91.69 95 SER A O 1
ATOM 732 N N . SER A 1 96 ? 8.305 4.653 -17.158 1.00 94.38 96 SER A N 1
ATOM 733 C CA . SER A 1 96 ? 7.336 5.339 -18.022 1.00 94.38 96 SER A CA 1
ATOM 734 C C . SER A 1 96 ? 5.974 5.524 -17.346 1.00 94.38 96 SER A C 1
ATOM 736 O O . SER A 1 96 ? 5.408 6.616 -17.404 1.00 94.38 96 SER A O 1
ATOM 738 N N . ALA A 1 97 ? 5.460 4.496 -16.663 1.00 94.00 97 ALA A N 1
ATOM 739 C CA . ALA A 1 97 ? 4.198 4.581 -15.928 1.00 94.00 97 ALA A CA 1
ATOM 740 C C . ALA A 1 97 ? 4.260 5.610 -14.786 1.00 94.00 97 ALA A C 1
ATOM 742 O O . ALA A 1 97 ? 3.317 6.384 -14.592 1.00 94.00 97 ALA A O 1
ATOM 743 N N . TYR A 1 98 ? 5.384 5.671 -14.067 1.00 91.62 98 TYR A N 1
ATOM 744 C CA . TYR A 1 98 ? 5.616 6.661 -13.019 1.00 91.62 98 TYR A CA 1
ATOM 745 C C . TYR A 1 98 ? 5.598 8.091 -13.579 1.00 91.62 98 TYR A C 1
ATOM 747 O O . TYR A 1 98 ? 4.867 8.940 -13.072 1.00 91.62 98 TYR A O 1
ATOM 755 N N . GLN A 1 99 ? 6.327 8.355 -14.668 1.00 91.50 99 GLN A N 1
ATOM 756 C CA . GLN A 1 99 ? 6.349 9.677 -15.309 1.00 91.50 99 GLN A CA 1
ATOM 757 C C . GLN A 1 99 ? 4.965 1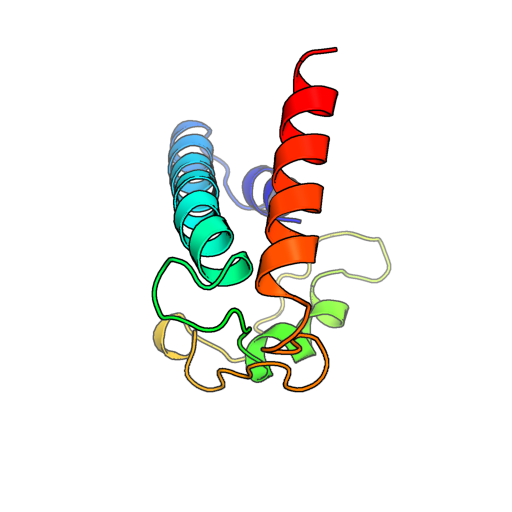0.107 -15.812 1.00 91.50 99 GLN A C 1
ATOM 759 O O . GLN A 1 99 ? 4.552 11.244 -15.579 1.00 91.50 99 GLN A O 1
ATOM 764 N N . ALA A 1 100 ? 4.227 9.196 -16.453 1.00 94.00 100 ALA A N 1
ATOM 765 C CA . ALA A 1 100 ? 2.871 9.466 -16.923 1.00 94.00 100 ALA A CA 1
ATOM 766 C C . ALA A 1 100 ? 1.916 9.806 -15.765 1.00 94.00 100 ALA A C 1
ATOM 768 O O . ALA A 1 100 ? 1.122 10.740 -15.874 1.00 94.00 100 ALA A O 1
ATOM 769 N N . SER A 1 101 ? 2.034 9.098 -14.637 1.00 91.50 101 SER A N 1
ATOM 770 C CA . SER A 1 101 ? 1.214 9.340 -13.441 1.00 91.50 101 SER A CA 1
ATOM 771 C C . SER A 1 101 ? 1.484 10.715 -12.824 1.00 91.50 101 SER A C 1
ATOM 773 O O . SER A 1 101 ? 0.551 11.419 -12.434 1.00 91.50 101 SER A O 1
ATOM 775 N N . GLN A 1 102 ? 2.753 11.135 -12.787 1.00 88.81 102 GLN A N 1
ATOM 776 C CA . GLN A 1 102 ? 3.120 12.467 -12.304 1.00 88.81 102 GLN A CA 1
ATOM 777 C C . GLN A 1 102 ? 2.581 13.562 -13.226 1.00 88.81 102 GLN A C 1
ATOM 779 O O . GLN A 1 102 ? 1.991 14.522 -12.742 1.00 88.81 102 GLN A O 1
ATOM 784 N N . ALA A 1 103 ? 2.699 13.400 -14.547 1.00 89.50 103 ALA A N 1
ATOM 785 C CA . ALA A 1 103 ? 2.155 14.359 -15.510 1.00 89.50 103 ALA A CA 1
ATOM 786 C C . ALA A 1 103 ? 0.624 14.501 -15.412 1.00 89.50 103 ALA A C 1
ATOM 788 O O . ALA A 1 103 ? 0.104 15.608 -15.534 1.00 89.50 103 ALA A O 1
ATOM 789 N N . ALA A 1 104 ? -0.091 13.402 -15.155 1.00 89.25 104 ALA A N 1
ATOM 790 C CA . ALA A 1 104 ? -1.541 13.416 -14.975 1.00 89.25 104 ALA A CA 1
ATOM 791 C C . ALA A 1 104 ? -1.985 14.130 -13.687 1.00 89.25 104 ALA A C 1
ATOM 793 O O . ALA A 1 104 ? -3.076 14.682 -13.649 1.00 89.25 104 ALA A O 1
ATOM 794 N N . SER A 1 105 ? -1.141 14.148 -12.651 1.00 77.19 105 SER A N 1
ATOM 795 C CA . SER A 1 105 ? -1.461 14.766 -11.355 1.00 77.19 105 SER A CA 1
ATOM 796 C C . SER A 1 105 ? -1.364 16.301 -11.358 1.00 77.19 105 SER A C 1
ATOM 798 O O . SER A 1 105 ? -1.751 16.934 -10.380 1.00 77.19 105 SER A O 1
ATOM 800 N N . TYR A 1 106 ? -0.834 16.904 -12.430 1.00 59.69 106 TYR A N 1
ATOM 801 C CA . TYR A 1 106 ? -0.721 18.360 -12.601 1.00 59.69 106 TYR A CA 1
ATOM 802 C C . TYR A 1 106 ? -1.928 19.009 -13.312 1.00 59.69 106 TYR A C 1
ATOM 804 O O . TYR A 1 106 ? -1.899 20.219 -13.547 1.00 59.69 106 TYR A O 1
ATOM 812 N N . TYR A 1 107 ? -2.970 18.237 -13.638 1.00 47.44 107 TYR A N 1
ATOM 813 C CA . TYR A 1 107 ? -4.250 18.710 -14.186 1.00 47.44 107 TYR A CA 1
ATOM 814 C C . TYR A 1 107 ? -5.374 18.559 -13.161 1.00 47.44 107 TYR A C 1
ATOM 816 O O . TYR A 1 107 ? -6.267 19.436 -13.159 1.00 47.44 107 TYR A O 1
#